Protein AF-A0A370NRW9-F1 (afdb_monomer)

Radius of gyration: 21.91 Å; Cα contacts (8 Å, |Δi|>4): 78; chains: 1; bounding box: 54×34×52 Å

Secondary structure (DSSP, 8-state):
-TTTS--TT-HHHHHHHHHHHHHHHHHHHHSTTTT---------SB-SHHHHHHHHHHHHHHT--HHHHHHHHHTT-SS-SPBPHHHHHHHHHHHHS--------GGG--S-PPP--------TT-----

Solvent-accessible surface area (backbone atoms only — not comparable to full-atom values): 8325 Å² total; per-residue (Å²): 73,52,46,82,42,91,53,90,98,35,62,71,61,27,54,54,36,33,50,52,50,54,49,33,53,51,49,31,62,71,33,43,87,80,70,46,84,54,82,81,88,68,69,73,63,48,68,45,73,71,47,53,52,52,33,47,57,46,15,71,75,67,77,47,54,50,66,60,45,48,52,60,73,30,65,88,44,90,83,66,64,68,39,56,62,66,62,53,51,51,52,52,51,61,72,65,55,78,78,80,66,79,83,71,78,78,85,79,73,74,94,63,81,74,77,83,67,82,72,81,79,87,59,93,88,68,86,91,82,133

pLDDT: mean 79.81, std 22.07, range [31.69, 98.0]

Structure (mmCIF, N/CA/C/O backbone):
data_AF-A0A370NRW9-F1
#
_entry.id   AF-A0A370NRW9-F1
#
loop_
_atom_site.group_PDB
_atom_site.id
_atom_site.type_symbol
_atom_site.label_atom_id
_atom_site.label_alt_id
_atom_site.label_comp_id
_atom_site.label_asym_id
_atom_site.label_entity_id
_atom_site.label_seq_id
_atom_site.pdbx_PDB_ins_code
_atom_site.Cartn_x
_atom_site.Cartn_y
_atom_site.Cartn_z
_atom_site.occupancy
_atom_site.B_iso_or_equiv
_atom_site.auth_seq_id
_atom_site.auth_comp_id
_atom_site.auth_asym_id
_atom_site.auth_atom_id
_atom_site.pdbx_PDB_model_num
ATOM 1 N N . MET A 1 1 ? -2.281 4.656 -3.835 1.00 61.50 1 MET A N 1
ATOM 2 C CA . MET A 1 1 ? -2.691 4.958 -5.235 1.00 61.50 1 MET A CA 1
ATOM 3 C C . MET A 1 1 ? -3.593 3.882 -5.852 1.00 61.50 1 MET A C 1
ATOM 5 O O . MET A 1 1 ? -4.698 4.204 -6.260 1.00 61.50 1 MET A O 1
ATOM 9 N N . VAL A 1 2 ? -3.199 2.601 -5.859 1.00 68.44 2 VAL A N 1
ATOM 10 C CA . VAL A 1 2 ? -3.975 1.518 -6.519 1.00 68.44 2 VAL A CA 1
ATOM 11 C C . VAL A 1 2 ? -5.306 1.160 -5.822 1.00 68.44 2 VAL A C 1
ATOM 13 O O . VAL A 1 2 ? -6.121 0.442 -6.381 1.00 68.44 2 VAL A O 1
ATOM 16 N N . GLY A 1 3 ? -5.557 1.678 -4.613 1.00 74.12 3 GLY A N 1
ATOM 17 C CA . GLY A 1 3 ? -6.839 1.538 -3.905 1.00 74.12 3 GLY A CA 1
ATOM 18 C C . GLY A 1 3 ? -7.889 2.603 -4.247 1.00 74.12 3 GLY A C 1
ATOM 19 O O . GLY A 1 3 ? -8.962 2.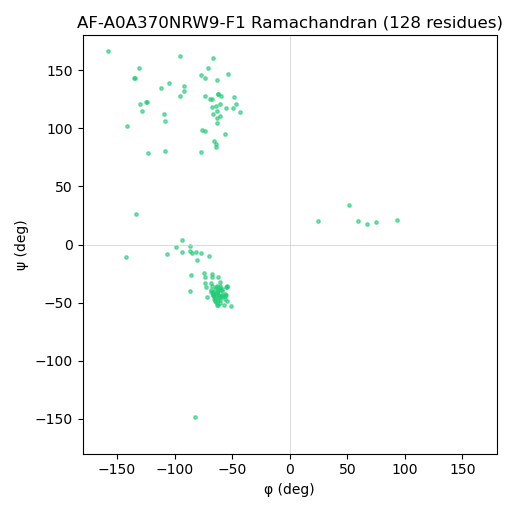585 -3.657 1.00 74.12 3 GLY A O 1
ATOM 20 N N . ARG A 1 4 ? -7.564 3.570 -5.120 1.00 81.50 4 ARG A N 1
ATOM 21 C CA . ARG A 1 4 ? -8.458 4.690 -5.494 1.00 81.50 4 ARG A CA 1
ATOM 22 C C . ARG A 1 4 ? -8.378 5.079 -6.973 1.00 81.50 4 ARG A C 1
ATOM 24 O O . ARG A 1 4 ? -9.185 5.872 -7.434 1.00 81.50 4 ARG A O 1
ATOM 31 N N . VAL A 1 5 ? -7.391 4.556 -7.701 1.00 84.06 5 VAL A N 1
ATOM 32 C CA . VAL A 1 5 ? -7.151 4.828 -9.124 1.00 84.06 5 VAL A CA 1
ATOM 33 C C . VAL A 1 5 ? -6.882 3.500 -9.829 1.00 84.06 5 VAL A C 1
ATOM 35 O O . VAL A 1 5 ? -6.262 2.606 -9.242 1.00 84.06 5 VAL A O 1
ATOM 38 N N . GLY A 1 6 ? -7.367 3.361 -11.063 1.00 82.88 6 GLY A N 1
ATOM 39 C CA . GLY A 1 6 ? -7.138 2.186 -11.901 1.00 82.88 6 GLY A CA 1
ATOM 40 C C . GLY A 1 6 ? -5.714 2.137 -12.456 1.00 82.88 6 GLY A C 1
ATOM 41 O O . GLY A 1 6 ? -5.134 3.162 -12.798 1.00 82.88 6 GLY A O 1
ATOM 42 N N . PHE A 1 7 ? -5.156 0.930 -12.552 1.00 82.38 7 PHE A N 1
ATOM 43 C CA . PHE A 1 7 ? -3.853 0.685 -13.169 1.00 82.38 7 PHE A CA 1
ATOM 44 C C . PHE A 1 7 ? -3.983 -0.463 -14.177 1.00 82.38 7 PHE A C 1
ATOM 46 O O . PHE A 1 7 ? -4.359 -1.570 -13.768 1.00 82.38 7 PHE A O 1
ATOM 53 N N . PRO A 1 8 ? -3.669 -0.237 -15.466 1.00 85.44 8 PRO A N 1
ATOM 54 C CA . PRO A 1 8 ? -3.673 -1.294 -16.471 1.00 85.44 8 PRO A CA 1
ATOM 55 C C . PRO A 1 8 ? -2.815 -2.492 -16.046 1.00 85.44 8 PRO A C 1
ATOM 57 O O . PRO A 1 8 ? -1.807 -2.334 -15.352 1.00 85.44 8 PRO A O 1
ATOM 60 N N . ASN A 1 9 ? -3.230 -3.699 -16.444 1.00 88.75 9 ASN A N 1
ATOM 61 C CA . ASN A 1 9 ? -2.568 -4.973 -16.120 1.00 88.75 9 ASN A CA 1
ATOM 62 C C . ASN A 1 9 ? -2.455 -5.282 -14.614 1.00 88.75 9 ASN A C 1
ATOM 64 O O . ASN A 1 9 ? -1.621 -6.081 -14.191 1.00 88.75 9 ASN A O 1
ATOM 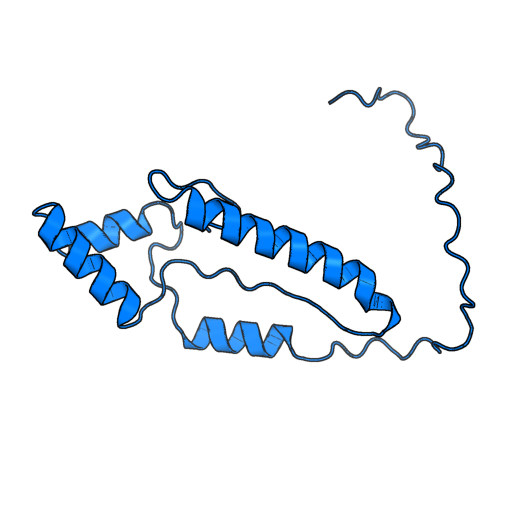68 N N . ARG A 1 10 ? -3.289 -4.648 -13.778 1.00 88.88 10 ARG A N 1
ATOM 69 C CA . ARG A 1 10 ? -3.323 -4.863 -12.321 1.00 88.88 10 ARG A CA 1
ATOM 70 C C . ARG A 1 10 ? -4.739 -5.032 -11.775 1.00 8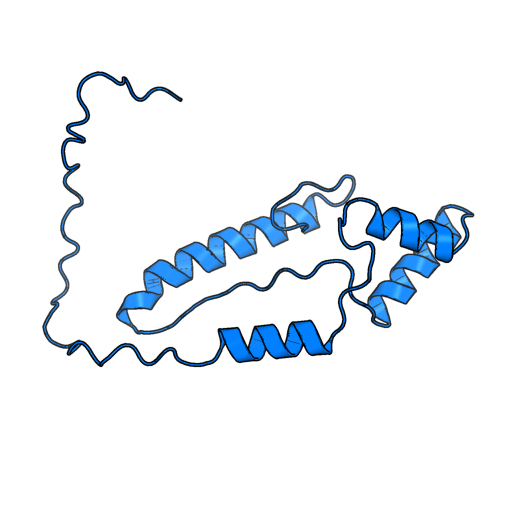8.88 10 ARG A C 1
ATOM 72 O O . ARG A 1 10 ? -4.953 -4.754 -10.601 1.00 88.88 10 ARG A O 1
ATOM 79 N N . ALA A 1 11 ? -5.687 -5.491 -12.595 1.00 91.25 11 ALA A N 1
ATOM 80 C CA . ALA A 1 11 ? -7.109 -5.565 -12.244 1.00 91.25 11 ALA A CA 1
ATOM 81 C C . ALA A 1 11 ? -7.357 -6.272 -10.901 1.00 91.25 11 ALA A C 1
ATOM 83 O O . ALA A 1 11 ? -7.920 -5.669 -9.996 1.00 91.25 11 ALA A O 1
ATOM 84 N N . VAL A 1 12 ? -6.833 -7.491 -10.720 1.00 94.56 12 VAL A N 1
ATOM 85 C CA . VAL A 1 12 ? -6.989 -8.255 -9.466 1.00 94.56 12 VAL A CA 1
ATOM 86 C C . VAL A 1 12 ? -6.419 -7.492 -8.267 1.00 94.56 12 VAL A C 1
ATOM 88 O O . VAL A 1 12 ? -7.060 -7.381 -7.226 1.00 94.56 12 VAL A O 1
ATOM 91 N N . TYR A 1 13 ? -5.226 -6.912 -8.414 1.00 91.19 13 TYR A N 1
ATOM 92 C CA . TYR A 1 13 ? -4.600 -6.144 -7.339 1.00 91.19 13 TYR A CA 1
ATOM 93 C C . TYR A 1 13 ? -5.383 -4.859 -7.020 1.00 91.19 13 TYR A C 1
ATOM 95 O O . TYR A 1 13 ? -5.568 -4.536 -5.849 1.00 91.19 13 TYR A O 1
ATOM 103 N N . ALA A 1 14 ? -5.863 -4.142 -8.039 1.00 91.88 14 ALA A N 1
ATOM 104 C CA . ALA A 1 14 ? -6.671 -2.937 -7.889 1.00 91.88 14 ALA A CA 1
ATOM 105 C C . ALA A 1 14 ? -7.997 -3.239 -7.194 1.00 91.88 14 ALA A C 1
ATOM 107 O O . ALA A 1 14 ? -8.261 -2.648 -6.150 1.00 91.88 14 ALA A O 1
ATOM 108 N N . THR A 1 15 ? -8.766 -4.216 -7.675 1.00 92.94 15 THR A N 1
ATOM 109 C CA . THR A 1 15 ? -10.033 -4.626 -7.057 1.00 92.94 15 THR A CA 1
ATOM 110 C C . THR A 1 15 ? -9.846 -4.974 -5.582 1.00 92.94 15 THR A C 1
ATOM 112 O O . THR A 1 15 ? -10.539 -4.422 -4.728 1.00 92.94 15 THR A O 1
ATOM 115 N N . SER A 1 16 ? -8.842 -5.791 -5.246 1.00 94.69 16 SER A N 1
ATOM 116 C CA . SER A 1 16 ? -8.555 -6.139 -3.850 1.00 94.69 16 SER A CA 1
ATOM 117 C C . SER A 1 16 ? -8.204 -4.918 -2.994 1.00 94.69 16 SER A C 1
ATOM 119 O O . SER A 1 16 ? -8.616 -4.825 -1.837 1.00 94.69 16 SER A O 1
ATOM 121 N N . LYS A 1 17 ? -7.451 -3.950 -3.535 1.00 94.81 17 LYS A N 1
ATOM 122 C CA . LYS A 1 17 ? -7.089 -2.734 -2.791 1.00 94.81 17 LYS A CA 1
ATOM 123 C C . LYS A 1 17 ? -8.252 -1.764 -2.636 1.00 94.81 17 LYS A C 1
ATOM 125 O O . LYS A 1 17 ? -8.323 -1.138 -1.584 1.00 94.81 17 LYS A O 1
ATOM 130 N N . TRP A 1 18 ? -9.161 -1.678 -3.602 1.00 94.62 18 TRP A N 1
ATOM 131 C CA . TRP A 1 18 ? -10.414 -0.928 -3.470 1.00 94.62 18 TRP A CA 1
ATOM 132 C C . TRP A 1 18 ? -11.326 -1.556 -2.412 1.00 94.62 18 TRP A C 1
ATOM 134 O O . TRP A 1 18 ? -11.842 -0.845 -1.551 1.00 94.62 18 TRP A O 1
ATOM 144 N N . GLY A 1 19 ? -11.434 -2.889 -2.404 1.00 95.69 19 GLY A N 1
ATOM 145 C CA . GLY A 1 19 ? -12.177 -3.632 -1.384 1.00 95.69 19 GLY A CA 1
ATOM 146 C C . GLY A 1 19 ? -11.693 -3.328 0.036 1.00 95.69 19 GLY A C 1
ATOM 147 O O . GLY A 1 19 ? -12.501 -3.051 0.917 1.00 95.69 19 GLY A O 1
ATOM 148 N N . ILE A 1 20 ? -10.373 -3.259 0.251 1.00 96.44 20 ILE A N 1
ATOM 149 C CA . ILE A 1 20 ? -9.798 -2.866 1.549 1.00 96.44 20 ILE A CA 1
ATOM 150 C C . ILE A 1 20 ? -10.222 -1.446 1.961 1.00 96.44 20 ILE A C 1
ATOM 152 O O . ILE A 1 20 ? -10.481 -1.214 3.142 1.00 96.44 20 ILE A O 1
ATOM 156 N N . VAL A 1 21 ? -10.327 -0.493 1.027 1.00 95.94 21 VAL A N 1
ATOM 157 C CA . VAL A 1 21 ? -10.793 0.871 1.346 1.00 95.94 21 VAL A CA 1
ATOM 158 C C . VAL A 1 21 ? -12.246 0.862 1.816 1.00 95.94 21 VAL A C 1
ATOM 160 O O . VAL A 1 21 ? -12.551 1.447 2.857 1.00 95.94 21 VAL A O 1
ATOM 163 N N . GLY A 1 22 ? -13.128 0.180 1.080 1.00 96.19 22 GLY A N 1
ATOM 164 C CA . GLY A 1 22 ? -14.542 0.052 1.442 1.00 96.19 22 GLY A CA 1
ATOM 165 C C . GLY A 1 22 ? -14.739 -0.665 2.778 1.00 96.19 22 GLY A C 1
ATOM 166 O O . GLY A 1 22 ? -15.495 -0.197 3.630 1.00 96.19 22 GLY A O 1
ATOM 167 N N . LEU A 1 23 ? -13.982 -1.741 3.007 1.00 97.56 23 LEU A N 1
ATOM 168 C CA . LEU A 1 23 ? -13.986 -2.484 4.266 1.00 97.56 23 LEU A CA 1
ATOM 169 C C . LEU A 1 23 ? -13.556 -1.601 5.443 1.00 97.56 23 LEU A C 1
ATOM 171 O O . LEU A 1 23 ? -14.245 -1.542 6.456 1.00 97.56 23 LEU A O 1
ATOM 175 N N . THR A 1 24 ? -12.455 -0.859 5.289 1.00 97.12 24 THR A N 1
ATOM 176 C CA . THR A 1 24 ? -11.960 0.076 6.315 1.00 97.12 24 THR A CA 1
ATOM 177 C C . THR A 1 24 ? -13.039 1.093 6.682 1.00 97.12 24 THR A C 1
ATOM 179 O O . THR A 1 24 ? -13.266 1.362 7.861 1.00 97.12 24 THR A O 1
ATOM 182 N N . LYS A 1 25 ? -13.731 1.651 5.678 1.00 96.06 25 LYS A N 1
ATOM 183 C CA . LYS A 1 25 ? -14.791 2.635 5.904 1.00 96.06 25 LYS A CA 1
ATOM 184 C C . LYS A 1 25 ? -15.983 2.023 6.641 1.00 96.06 25 LYS A C 1
ATOM 186 O O . LYS A 1 25 ? -16.463 2.644 7.585 1.00 96.06 25 LYS A O 1
ATOM 191 N N . SER A 1 26 ? -16.420 0.831 6.248 1.00 98.00 26 SER A N 1
ATOM 192 C CA . SER A 1 26 ? -17.552 0.130 6.874 1.00 98.00 26 SER A CA 1
ATOM 193 C C . SER A 1 26 ? -17.256 -0.193 8.341 1.00 98.00 26 SER A C 1
ATOM 195 O O . SER A 1 26 ? -17.958 0.291 9.228 1.00 98.00 26 SER A O 1
ATOM 197 N N . LEU A 1 27 ? -16.112 -0.830 8.614 1.00 97.81 27 LEU A N 1
ATOM 198 C CA . LEU A 1 27 ? -15.681 -1.157 9.978 1.00 97.81 27 LEU A CA 1
ATOM 199 C C . LEU A 1 27 ? -15.502 0.082 10.862 1.00 97.81 27 LEU A C 1
ATOM 201 O O . LEU A 1 27 ? -15.819 0.047 12.046 1.00 97.81 27 LEU A O 1
ATOM 205 N N . SER A 1 28 ? -15.031 1.204 10.302 1.00 95.94 28 SER A N 1
ATOM 206 C CA . SER A 1 28 ? -14.910 2.452 11.068 1.00 95.94 28 SER A CA 1
ATOM 207 C C . SER A 1 28 ? -16.255 2.984 11.575 1.00 95.94 28 SER A C 1
ATOM 209 O O . SER A 1 28 ? -16.286 3.690 12.578 1.00 95.94 28 SER A O 1
ATOM 211 N N . MET A 1 29 ? -17.356 2.680 10.879 1.00 95.50 29 MET A N 1
ATOM 212 C CA . MET A 1 29 ? -18.705 3.095 11.268 1.00 95.50 29 MET A CA 1
ATOM 213 C C . MET A 1 29 ? -19.339 2.098 12.234 1.00 95.50 29 MET A C 1
ATOM 215 O O . MET A 1 29 ? -19.976 2.524 13.191 1.00 95.50 29 MET A O 1
ATOM 219 N N . GLU A 1 30 ? -19.134 0.803 11.996 1.00 96.81 30 GLU A N 1
ATOM 220 C CA . GLU A 1 30 ? -19.662 -0.287 12.822 1.00 96.81 30 GLU A CA 1
ATOM 221 C C . GLU A 1 30 ? -19.035 -0.306 14.221 1.00 96.81 30 GLU A C 1
ATOM 223 O O . GLU A 1 30 ? -19.746 -0.418 15.212 1.00 96.81 30 GLU A O 1
ATOM 228 N N . LEU A 1 31 ? -17.716 -0.117 14.320 1.00 94.31 31 LEU A N 1
ATOM 229 C CA . LEU A 1 31 ? -16.975 -0.273 15.579 1.00 94.31 31 LEU A CA 1
ATOM 230 C C . LEU A 1 31 ? -16.799 1.038 16.365 1.00 94.31 31 LEU A C 1
ATOM 232 O O . LEU A 1 31 ? -16.112 1.084 17.391 1.00 94.31 31 LEU A O 1
ATOM 236 N N . ARG A 1 32 ? -17.396 2.137 15.886 1.00 90.12 32 ARG A N 1
ATOM 237 C CA . ARG A 1 32 ? -17.232 3.460 16.507 1.00 90.12 32 ARG A CA 1
ATOM 238 C C . ARG A 1 32 ? -17.799 3.501 17.929 1.00 90.12 32 ARG A C 1
ATOM 240 O O . ARG A 1 32 ? -17.227 4.174 18.785 1.00 90.12 32 ARG A O 1
ATOM 247 N N . ASP A 1 33 ? -18.907 2.797 18.172 1.00 89.69 33 ASP A N 1
ATOM 248 C CA . ASP A 1 33 ? -19.616 2.811 19.457 1.00 89.69 33 ASP A CA 1
ATOM 249 C C . ASP A 1 33 ? -18.838 1.994 20.511 1.00 89.69 33 ASP A C 1
ATOM 251 O O . ASP A 1 33 ? -18.846 2.326 21.700 1.00 89.69 33 ASP A O 1
ATOM 255 N N . ASP A 1 34 ? -18.023 1.037 20.054 1.00 92.25 34 ASP A N 1
ATOM 256 C CA . ASP A 1 34 ? -17.028 0.323 20.862 1.00 92.25 34 ASP A CA 1
ATOM 257 C C . ASP A 1 34 ? -15.766 1.163 21.131 1.00 92.25 34 ASP A C 1
ATOM 259 O O . ASP A 1 34 ? -14.922 0.811 21.960 1.00 92.25 34 ASP A O 1
ATOM 263 N N . GLY A 1 35 ? -15.640 2.334 20.501 1.00 87.31 35 GLY A N 1
ATOM 264 C CA . GLY A 1 35 ? -14.470 3.205 20.601 1.00 87.31 35 GLY A CA 1
ATOM 265 C C . GLY A 1 35 ? -13.259 2.705 19.816 1.00 87.31 35 GLY A C 1
ATOM 266 O O . GLY A 1 35 ? -12.140 3.137 20.092 1.00 87.31 35 GLY A O 1
ATOM 267 N N . ILE A 1 36 ? -13.463 1.810 18.848 1.00 90.94 36 ILE A N 1
ATOM 268 C CA . ILE A 1 36 ? -12.405 1.292 17.981 1.00 90.94 36 ILE A CA 1
ATOM 269 C C . ILE A 1 36 ? -12.332 2.162 16.723 1.00 90.94 36 ILE A C 1
ATOM 271 O O . ILE A 1 36 ? -13.336 2.455 16.076 1.00 90.94 36 ILE A O 1
ATOM 275 N N . ARG A 1 37 ? -11.116 2.574 16.352 1.00 92.56 37 ARG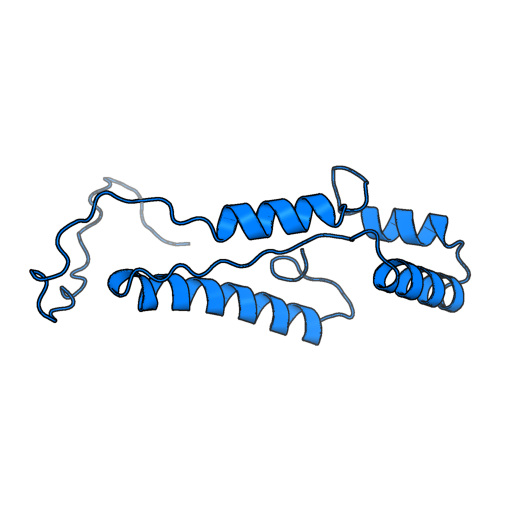 A N 1
ATOM 276 C CA . ARG A 1 37 ? -10.854 3.332 15.120 1.00 92.56 37 ARG A CA 1
ATOM 277 C C . ARG A 1 37 ? -10.209 2.428 14.084 1.00 92.56 37 ARG A C 1
ATOM 279 O O . ARG A 1 37 ? -9.285 1.685 14.397 1.00 92.56 37 ARG A O 1
ATOM 286 N N . VAL A 1 38 ? -10.639 2.565 12.835 1.00 95.38 38 VAL A N 1
ATOM 287 C CA . VAL A 1 38 ? -10.107 1.791 11.711 1.00 95.38 38 VAL A CA 1
ATOM 288 C C . VAL A 1 38 ? -9.636 2.757 10.630 1.00 95.38 38 VAL A C 1
ATOM 290 O O . VAL A 1 38 ? -10.404 3.593 10.160 1.00 95.38 38 VAL A O 1
ATOM 293 N N . ASN A 1 39 ? -8.359 2.660 10.254 1.00 94.81 39 ASN A N 1
ATOM 294 C CA . ASN A 1 39 ? -7.721 3.504 9.243 1.00 94.81 39 ASN A CA 1
ATOM 295 C C . ASN A 1 39 ? -6.967 2.639 8.228 1.00 94.81 39 ASN A C 1
ATOM 297 O O . ASN A 1 39 ? -6.477 1.562 8.559 1.00 94.81 39 ASN A O 1
ATOM 301 N N . CYS A 1 40 ? -6.829 3.138 6.999 1.00 94.50 40 CYS A N 1
ATOM 302 C CA . CYS A 1 40 ? -6.070 2.487 5.934 1.00 94.50 40 CYS A CA 1
ATOM 303 C C . CYS A 1 40 ? -4.996 3.440 5.408 1.00 94.50 40 CYS A C 1
ATOM 305 O O . CYS A 1 40 ? -5.310 4.526 4.921 1.00 94.50 40 CYS A O 1
ATOM 307 N N . ILE A 1 41 ? -3.734 3.013 5.470 1.00 93.62 41 ILE A N 1
ATOM 308 C CA . ILE A 1 41 ? -2.595 3.759 4.925 1.00 93.62 41 ILE A CA 1
ATOM 309 C C . ILE A 1 41 ? -2.295 3.237 3.521 1.00 93.62 41 ILE A C 1
ATOM 311 O O . ILE A 1 41 ? -2.148 2.034 3.305 1.00 93.62 41 ILE A O 1
ATOM 315 N N . GLN A 1 42 ? -2.211 4.150 2.553 1.00 92.62 42 GLN A N 1
ATOM 316 C CA . GLN A 1 42 ? -2.068 3.819 1.135 1.00 92.62 42 GLN A CA 1
ATOM 317 C C . GLN A 1 42 ? -0.818 4.473 0.541 1.00 92.62 42 GLN A C 1
ATOM 319 O O . GLN A 1 42 ? -0.937 5.493 -0.146 1.00 92.62 42 GLN A O 1
ATOM 324 N N . PRO A 1 43 ? 0.374 3.901 0.772 1.00 91.94 43 PRO A N 1
ATOM 325 C CA . PRO A 1 43 ? 1.606 4.493 0.278 1.00 91.94 43 PRO A CA 1
ATOM 326 C C . PRO A 1 43 ? 1.691 4.472 -1.258 1.00 91.94 43 PRO A C 1
ATOM 328 O O . PRO A 1 43 ? 0.971 3.736 -1.952 1.00 91.94 43 PRO A O 1
ATOM 331 N N . GLY A 1 44 ? 2.562 5.339 -1.777 1.00 89.81 44 GLY A N 1
ATOM 332 C CA . GLY A 1 44 ? 2.997 5.366 -3.174 1.00 89.81 44 GLY A CA 1
ATOM 333 C C . GLY A 1 44 ? 4.118 4.359 -3.444 1.00 89.81 44 GLY A C 1
ATOM 334 O O . GLY A 1 44 ? 4.166 3.296 -2.827 1.00 89.81 44 GLY A O 1
ATOM 335 N N . ALA A 1 45 ? 5.015 4.685 -4.376 1.00 92.31 45 ALA A N 1
ATOM 336 C CA . ALA A 1 45 ? 6.263 3.941 -4.545 1.00 92.31 45 ALA A CA 1
ATOM 337 C C . ALA A 1 45 ? 7.156 4.177 -3.322 1.00 92.31 45 ALA A C 1
ATOM 339 O O . ALA A 1 45 ? 7.397 5.326 -2.968 1.00 92.31 45 ALA A O 1
ATOM 340 N N . VAL A 1 46 ? 7.592 3.104 -2.668 1.00 94.56 46 VAL A N 1
ATOM 341 C CA . VAL A 1 46 ? 8.326 3.161 -1.400 1.00 94.56 46 VAL A CA 1
ATOM 342 C C . VAL A 1 46 ? 9.752 2.700 -1.632 1.00 94.56 46 VAL A C 1
ATOM 344 O O . VAL A 1 46 ? 9.937 1.674 -2.284 1.00 94.56 46 VAL A O 1
ATOM 347 N N . ASP A 1 47 ? 10.728 3.418 -1.088 1.00 94.69 47 ASP A N 1
ATOM 348 C CA . ASP A 1 47 ? 12.134 3.046 -1.221 1.00 94.69 47 ASP A CA 1
ATOM 349 C C . ASP A 1 47 ? 12.454 1.827 -0.344 1.00 94.69 47 ASP A C 1
ATOM 351 O O . ASP A 1 47 ? 12.591 1.917 0.875 1.00 94.69 47 ASP A O 1
ATOM 355 N N . ASN A 1 48 ? 12.456 0.641 -0.953 1.00 95.00 48 ASN A N 1
ATOM 356 C CA . ASN A 1 48 ? 12.784 -0.610 -0.281 1.00 95.00 48 ASN A CA 1
ATOM 357 C C . ASN A 1 48 ? 13.228 -1.688 -1.276 1.00 95.00 48 ASN A C 1
ATOM 359 O O . ASN A 1 48 ? 12.998 -1.594 -2.483 1.00 95.00 48 ASN A O 1
ATOM 363 N N . ALA A 1 49 ? 13.807 -2.771 -0.750 1.00 95.94 49 ALA A N 1
ATOM 364 C CA . ALA A 1 49 ? 14.304 -3.893 -1.548 1.00 95.94 49 ALA A CA 1
ATOM 365 C C . ALA A 1 49 ? 13.243 -4.487 -2.497 1.00 95.94 49 ALA A C 1
ATOM 367 O O . ALA A 1 49 ? 13.553 -4.865 -3.626 1.00 95.94 49 ALA A O 1
ATOM 368 N N . ARG A 1 50 ? 11.971 -4.528 -2.076 1.00 94.69 50 ARG A N 1
ATOM 369 C CA . ARG A 1 50 ? 10.865 -5.028 -2.907 1.00 94.69 50 ARG A CA 1
ATOM 370 C C . ARG A 1 50 ? 10.584 -4.106 -4.095 1.00 94.69 50 ARG A C 1
ATOM 372 O O . ARG A 1 50 ? 10.295 -4.605 -5.179 1.00 94.69 50 ARG A O 1
ATOM 379 N N . PHE A 1 51 ? 10.650 -2.789 -3.915 1.00 95.19 51 PHE A N 1
ATOM 380 C CA . PHE A 1 51 ? 10.520 -1.832 -5.012 1.00 95.19 51 PHE A CA 1
ATOM 381 C C . PHE A 1 51 ? 11.670 -1.979 -6.010 1.00 95.19 51 PHE A C 1
ATOM 383 O O . PHE A 1 51 ? 11.406 -2.178 -7.195 1.00 95.19 51 PHE A O 1
ATOM 390 N N . HIS A 1 52 ? 12.916 -2.002 -5.528 1.0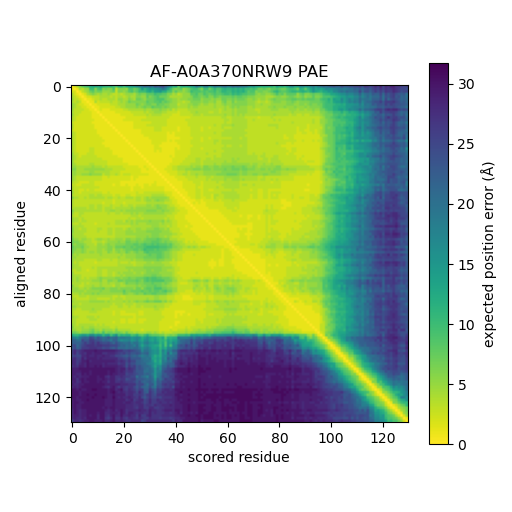0 95.81 52 HIS A N 1
ATOM 391 C CA . HIS A 1 52 ? 14.101 -2.183 -6.376 1.00 95.81 52 HIS A CA 1
ATOM 392 C C . HIS A 1 52 ? 14.070 -3.502 -7.158 1.00 95.81 52 HIS A C 1
ATOM 394 O O . HIS A 1 52 ? 14.379 -3.523 -8.346 1.00 95.81 52 HIS A O 1
ATOM 400 N N . GLY A 1 53 ? 13.590 -4.590 -6.546 1.00 97.00 53 GLY A N 1
ATOM 401 C CA . GLY A 1 53 ? 13.383 -5.863 -7.244 1.00 97.00 53 GLY A CA 1
ATOM 402 C C . GLY A 1 53 ? 12.354 -5.782 -8.380 1.00 97.00 53 GLY A C 1
ATOM 403 O O . GLY A 1 53 ? 12.564 -6.357 -9.446 1.00 97.00 53 GLY A O 1
ATOM 404 N N . VAL A 1 54 ? 11.260 -5.033 -8.190 1.00 94.44 54 VAL A N 1
ATOM 405 C CA . VAL A 1 54 ? 10.252 -4.806 -9.243 1.00 94.44 54 VAL A CA 1
ATOM 406 C C . VAL A 1 54 ? 10.810 -3.943 -10.374 1.00 94.44 54 VAL A C 1
ATOM 408 O O . VAL A 1 54 ? 10.520 -4.226 -11.533 1.00 94.44 54 VAL A O 1
ATOM 411 N N . ILE A 1 55 ? 11.588 -2.907 -10.054 1.00 96.69 55 ILE A N 1
ATOM 412 C CA . ILE A 1 55 ? 12.244 -2.055 -11.055 1.00 96.69 55 ILE A CA 1
ATOM 413 C C . ILE A 1 55 ? 13.217 -2.874 -11.898 1.00 96.69 55 ILE A C 1
ATOM 415 O O . ILE A 1 55 ? 13.129 -2.829 -13.121 1.00 96.69 55 ILE A O 1
ATOM 419 N N . LYS A 1 56 ? 14.066 -3.690 -11.264 1.00 96.94 56 LYS A N 1
ATOM 420 C CA . LYS A 1 56 ? 14.992 -4.578 -11.973 1.00 96.94 56 LYS A CA 1
ATOM 421 C C . LYS A 1 56 ? 14.257 -5.518 -12.930 1.00 96.94 56 LYS A C 1
ATOM 423 O O . LYS A 1 56 ? 14.548 -5.528 -14.117 1.00 96.94 56 LYS A O 1
ATOM 428 N N . ALA A 1 57 ? 13.241 -6.231 -12.443 1.00 95.62 57 ALA A N 1
ATOM 429 C CA . ALA A 1 57 ? 12.473 -7.156 -13.278 1.00 95.62 57 ALA A CA 1
ATOM 430 C C . ALA A 1 57 ? 11.771 -6.460 -14.460 1.00 95.62 57 ALA A C 1
ATOM 432 O O . ALA A 1 57 ? 11.594 -7.054 -15.522 1.00 95.62 57 ALA A O 1
ATOM 433 N N . ARG A 1 58 ? 11.354 -5.200 -14.288 1.00 94.25 58 ARG A N 1
ATOM 434 C CA . ARG A 1 58 ? 10.775 -4.398 -15.373 1.00 94.25 58 ARG A CA 1
ATOM 435 C C . ARG A 1 58 ? 11.816 -3.973 -16.392 1.00 94.25 58 ARG A C 1
ATOM 437 O O . ARG A 1 58 ? 11.547 -4.122 -17.577 1.00 94.25 58 ARG A O 1
ATOM 444 N N . ALA A 1 59 ? 12.969 -3.494 -15.930 1.00 96.69 59 ALA A N 1
ATOM 445 C CA . ALA A 1 59 ? 14.094 -3.125 -16.778 1.00 96.69 59 ALA A CA 1
ATOM 446 C C . ALA A 1 59 ? 14.521 -4.314 -17.654 1.00 96.69 59 ALA A C 1
ATOM 448 O O . ALA A 1 59 ? 14.597 -4.172 -18.875 1.00 96.69 59 ALA A O 1
ATOM 449 N N . ASP A 1 60 ? 14.654 -5.500 -17.048 1.00 96.44 60 ASP A N 1
ATOM 450 C CA . ASP A 1 60 ? 14.976 -6.751 -17.744 1.00 96.44 60 ASP A CA 1
ATOM 451 C C . ASP A 1 60 ? 13.919 -7.098 -18.811 1.00 96.44 60 ASP A C 1
ATOM 453 O O . ASP A 1 60 ? 14.255 -7.454 -19.939 1.00 96.44 60 ASP A O 1
ATOM 457 N N . ALA A 1 61 ? 12.629 -6.959 -18.485 1.00 94.94 61 ALA A N 1
ATOM 458 C CA . ALA A 1 61 ? 11.535 -7.286 -19.401 1.00 94.94 61 ALA A CA 1
ATOM 459 C C . ALA A 1 61 ? 11.343 -6.264 -20.533 1.00 94.94 61 ALA A C 1
ATOM 461 O O . ALA A 1 61 ? 10.814 -6.608 -21.589 1.00 94.94 61 ALA A O 1
ATOM 462 N N . SER A 1 62 ? 11.709 -5.001 -20.316 1.00 94.25 62 SER A N 1
ATOM 463 C CA . SER A 1 62 ? 11.455 -3.923 -21.271 1.00 94.25 62 SER A CA 1
ATOM 464 C C . SER A 1 62 ? 12.684 -3.430 -22.026 1.00 94.25 62 SER A C 1
ATOM 466 O O . SER A 1 62 ? 12.535 -2.575 -22.897 1.00 94.25 62 SER A O 1
ATOM 468 N N . GLY A 1 63 ? 13.883 -3.881 -21.647 1.00 96.06 63 GLY A N 1
ATOM 469 C CA . GLY A 1 63 ? 15.158 -3.404 -22.189 1.00 96.06 63 GLY A CA 1
ATOM 470 C C . GLY A 1 63 ? 15.492 -1.949 -21.837 1.00 96.06 63 GLY A C 1
ATOM 471 O O . GLY A 1 63 ? 16.319 -1.336 -22.506 1.00 96.06 63 GLY A O 1
ATOM 472 N N . ARG A 1 64 ? 14.834 -1.367 -20.825 1.00 95.81 64 ARG A N 1
ATOM 473 C CA . ARG A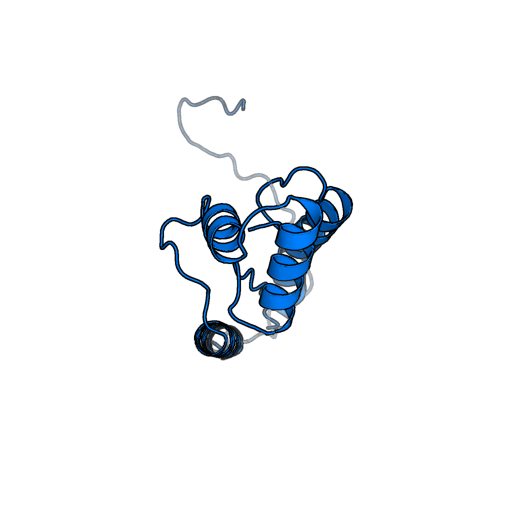 1 64 ? 15.097 0.011 -20.366 1.00 95.81 64 ARG A CA 1
ATOM 474 C C . ARG A 1 64 ? 16.075 -0.000 -19.201 1.00 95.81 64 ARG A C 1
ATOM 476 O O . ARG A 1 64 ? 16.247 -1.023 -18.547 1.00 95.81 64 ARG A O 1
ATOM 483 N N . THR A 1 65 ? 16.687 1.145 -18.916 1.00 97.19 65 THR A N 1
ATOM 484 C CA . THR A 1 65 ? 17.517 1.286 -17.718 1.00 97.19 65 THR A CA 1
ATOM 485 C C . THR A 1 65 ? 16.649 1.300 -16.449 1.00 97.19 65 THR A C 1
ATOM 487 O O . THR A 1 65 ? 15.490 1.735 -16.504 1.00 97.19 65 THR A O 1
ATOM 490 N N . PRO A 1 66 ? 17.175 0.852 -15.293 1.00 94.69 66 PRO A N 1
ATOM 491 C CA . PRO A 1 66 ? 16.475 0.949 -14.011 1.00 94.69 66 PRO A CA 1
ATOM 492 C C . PRO A 1 66 ? 16.019 2.375 -13.675 1.00 94.69 66 PRO A C 1
ATOM 494 O O . PRO A 1 66 ? 14.928 2.564 -13.143 1.00 94.69 66 PRO A O 1
ATOM 497 N N . GLU A 1 67 ? 16.817 3.380 -14.030 1.00 94.25 67 GLU A N 1
ATOM 498 C CA . GLU A 1 67 ? 16.520 4.793 -13.791 1.00 94.25 67 GLU A CA 1
ATOM 499 C C . GLU A 1 67 ? 15.288 5.236 -14.587 1.00 94.25 67 GLU A C 1
ATOM 501 O O . GLU A 1 67 ? 14.360 5.813 -14.023 1.00 94.25 67 GLU A O 1
ATOM 506 N N . ALA A 1 68 ? 15.212 4.866 -15.871 1.00 95.50 68 ALA A N 1
ATOM 507 C CA . ALA A 1 68 ? 14.048 5.160 -16.703 1.00 95.50 68 ALA A CA 1
ATOM 508 C C . ALA A 1 68 ? 12.774 4.470 -16.177 1.00 95.50 68 ALA A C 1
ATOM 510 O O . ALA A 1 68 ? 11.681 5.032 -16.238 1.00 95.50 68 ALA A O 1
ATOM 511 N N . GLU A 1 69 ? 12.893 3.260 -15.625 1.00 95.44 69 GLU A N 1
ATOM 512 C CA . GLU A 1 69 ? 11.772 2.564 -14.980 1.00 95.44 69 GLU A CA 1
ATOM 513 C C . GLU A 1 69 ? 11.308 3.246 -13.684 1.00 95.44 69 GLU A C 1
ATOM 515 O O . GLU A 1 69 ? 10.105 3.271 -13.395 1.00 95.44 69 GLU A O 1
ATOM 520 N N . ILE A 1 70 ? 12.231 3.820 -12.909 1.00 94.31 70 ILE A N 1
ATOM 521 C CA . ILE A 1 70 ? 11.900 4.617 -11.721 1.00 94.31 70 ILE A CA 1
ATOM 522 C C . ILE A 1 70 ? 11.157 5.887 -12.138 1.00 94.31 70 ILE A C 1
ATOM 524 O O . ILE A 1 70 ? 10.091 6.167 -11.584 1.00 94.31 70 ILE A O 1
ATOM 528 N N . ASP A 1 71 ? 11.644 6.599 -13.153 1.00 94.25 71 ASP A N 1
ATOM 529 C CA . ASP A 1 71 ? 10.994 7.806 -13.672 1.00 94.25 71 ASP A CA 1
ATOM 530 C C . ASP A 1 71 ? 9.568 7.515 -14.156 1.00 94.25 71 ASP A C 1
ATOM 532 O O . ASP A 1 71 ? 8.619 8.221 -13.798 1.00 94.25 71 ASP A O 1
ATOM 536 N N . LEU A 1 72 ? 9.376 6.408 -14.881 1.00 91.56 72 LEU A N 1
ATOM 537 C CA . LEU A 1 72 ? 8.052 5.940 -15.297 1.00 91.56 72 LEU A CA 1
ATOM 538 C C . LEU A 1 72 ? 7.158 5.577 -14.102 1.00 91.56 72 LEU A C 1
ATOM 540 O O . LEU A 1 72 ? 5.969 5.901 -14.091 1.00 91.56 72 LEU A O 1
ATOM 544 N N . ALA A 1 73 ? 7.702 4.930 -13.068 1.00 89.44 73 ALA A N 1
ATOM 545 C CA . ALA A 1 73 ? 6.951 4.593 -11.858 1.00 89.44 73 ALA A CA 1
ATOM 546 C C . ALA A 1 73 ? 6.538 5.835 -11.042 1.00 89.44 73 ALA A C 1
ATOM 548 O O . ALA A 1 73 ? 5.521 5.806 -10.338 1.00 89.44 73 ALA A O 1
ATOM 549 N N . LEU A 1 74 ? 7.307 6.921 -11.139 1.00 91.94 74 LEU A N 1
ATOM 550 C CA . LEU A 1 74 ? 7.054 8.205 -10.484 1.00 91.94 74 LEU A CA 1
ATOM 551 C C . LEU A 1 74 ? 6.274 9.190 -11.370 1.00 91.94 74 LEU A C 1
ATOM 553 O O . LEU A 1 74 ? 5.842 10.239 -10.883 1.00 91.94 74 LEU A O 1
ATOM 557 N N . ALA A 1 75 ? 6.022 8.858 -12.639 1.00 90.25 75 ALA A N 1
ATOM 558 C CA . ALA A 1 75 ? 5.377 9.739 -13.610 1.00 90.25 75 ALA A CA 1
ATOM 559 C C . ALA A 1 75 ? 4.013 10.271 -13.136 1.00 90.25 75 ALA A C 1
ATOM 561 O O . ALA A 1 75 ? 3.708 11.445 -13.340 1.00 90.25 75 ALA A O 1
ATOM 562 N N . SER A 1 76 ? 3.226 9.465 -12.418 1.00 83.62 76 SER A N 1
ATOM 563 C CA . SER A 1 76 ? 1.928 9.888 -11.874 1.00 83.62 76 SER A CA 1
ATOM 564 C C . SER A 1 76 ? 2.009 10.607 -10.521 1.00 83.62 76 SER A C 1
ATOM 566 O O . SER A 1 76 ? 0.991 11.071 -10.018 1.00 83.62 76 SER A O 1
ATOM 568 N N . GLN A 1 77 ? 3.181 10.669 -9.885 1.00 87.38 77 GLN A N 1
ATOM 569 C CA . GLN A 1 77 ? 3.362 11.324 -8.587 1.00 87.38 77 GLN A CA 1
ATOM 570 C C . GLN A 1 77 ? 3.769 12.784 -8.778 1.00 87.38 77 GLN A C 1
ATOM 572 O O . GLN A 1 77 ? 4.655 13.066 -9.576 1.00 87.38 77 GLN A O 1
ATOM 577 N N . SER A 1 78 ? 3.187 13.717 -8.026 1.00 90.94 78 SER A N 1
ATOM 578 C CA . SER A 1 78 ? 3.538 15.141 -8.153 1.00 90.94 78 SER A CA 1
ATOM 579 C C . SER A 1 78 ? 4.919 15.469 -7.575 1.00 90.94 78 SER A C 1
ATOM 581 O O . SER A 1 78 ? 5.640 16.276 -8.142 1.00 90.94 78 SER A O 1
ATOM 583 N N . VAL A 1 79 ? 5.306 14.813 -6.475 1.00 91.38 79 VAL A N 1
ATOM 584 C CA . VAL A 1 79 ? 6.559 15.087 -5.739 1.00 91.38 79 VAL A CA 1
ATOM 585 C C . VAL A 1 79 ? 7.788 14.431 -6.390 1.00 91.38 79 VAL A C 1
ATOM 587 O O . VAL A 1 79 ? 8.912 14.780 -6.054 1.00 91.38 79 VAL A O 1
ATOM 590 N N . LYS A 1 80 ? 7.590 13.494 -7.333 1.00 91.75 80 LYS A N 1
ATOM 591 C CA . LYS A 1 80 ? 8.665 12.789 -8.069 1.00 91.75 80 LYS A CA 1
ATOM 592 C C . LYS A 1 80 ? 9.740 12.170 -7.166 1.00 91.75 80 LYS A C 1
ATOM 594 O O . LYS A 1 80 ? 10.908 12.110 -7.529 1.00 91.75 80 LYS A O 1
ATOM 599 N N . LYS A 1 81 ? 9.344 11.692 -5.986 1.00 92.06 81 LYS A N 1
ATOM 600 C CA . LYS A 1 81 ? 10.248 11.091 -5.004 1.00 92.06 81 LYS A CA 1
ATOM 601 C C . LYS A 1 81 ? 9.642 9.816 -4.441 1.00 92.06 81 LYS A C 1
ATOM 603 O O . LYS A 1 81 ? 8.434 9.751 -4.213 1.00 92.06 81 LYS A O 1
ATOM 608 N N . LEU A 1 82 ? 10.491 8.824 -4.186 1.00 92.50 82 LEU A N 1
ATOM 609 C CA . LEU A 1 82 ? 10.095 7.640 -3.437 1.00 92.50 82 LEU A CA 1
ATOM 610 C C . LEU A 1 82 ? 9.703 8.020 -2.008 1.00 92.50 82 LEU A C 1
ATOM 612 O O . LEU A 1 82 ? 10.299 8.891 -1.373 1.00 92.50 82 LEU A O 1
ATOM 616 N N . VAL A 1 83 ? 8.668 7.354 -1.516 1.00 93.50 83 VAL A N 1
ATOM 617 C CA . VAL A 1 83 ? 8.220 7.484 -0.138 1.00 93.50 83 VAL A CA 1
ATOM 618 C C . VAL A 1 83 ? 9.216 6.757 0.749 1.00 93.50 83 VAL A C 1
ATOM 620 O O . VAL A 1 83 ? 9.510 5.582 0.530 1.00 93.50 83 VAL A O 1
ATOM 623 N N . ASP A 1 84 ? 9.705 7.460 1.758 1.00 93.19 84 ASP A N 1
ATOM 624 C CA . ASP A 1 84 ? 10.566 6.882 2.773 1.00 93.19 84 ASP A CA 1
ATOM 625 C C . ASP A 1 84 ? 9.761 6.051 3.796 1.00 93.19 84 ASP A C 1
ATOM 627 O O . ASP A 1 84 ? 8.608 6.356 4.128 1.00 93.19 84 ASP A O 1
ATOM 631 N N . MET A 1 85 ? 10.376 4.976 4.289 1.00 94.69 85 MET A N 1
ATOM 632 C CA . MET A 1 85 ? 9.762 4.035 5.224 1.00 94.69 85 MET A CA 1
ATOM 633 C C . MET A 1 85 ? 9.512 4.663 6.599 1.00 94.69 85 MET A C 1
ATOM 635 O O . MET A 1 85 ? 8.508 4.329 7.236 1.00 94.69 85 MET A O 1
ATOM 639 N N . GLU A 1 86 ? 10.365 5.587 7.049 1.00 95.19 86 GLU A N 1
ATOM 640 C CA . GLU A 1 86 ? 10.196 6.258 8.339 1.00 95.19 86 GLU A CA 1
ATOM 641 C C . GLU A 1 86 ? 8.948 7.143 8.334 1.00 95.19 86 GLU A C 1
ATOM 643 O O . GLU A 1 86 ? 8.145 7.092 9.267 1.00 95.19 86 GLU A O 1
ATOM 648 N N . GLY A 1 87 ? 8.701 7.860 7.235 1.00 93.94 87 GLY A N 1
ATOM 649 C CA . GLY A 1 87 ? 7.475 8.641 7.058 1.00 93.94 87 GLY A CA 1
ATOM 650 C C . GLY A 1 87 ? 6.200 7.789 7.141 1.00 93.94 87 GLY A C 1
ATOM 651 O O . GLY A 1 87 ? 5.215 8.185 7.770 1.00 93.94 87 GLY A O 1
ATOM 652 N N . ILE A 1 88 ? 6.216 6.582 6.564 1.00 94.38 88 ILE A N 1
ATOM 653 C CA . ILE A 1 88 ? 5.088 5.638 6.663 1.00 94.38 88 ILE A CA 1
ATOM 654 C C . ILE A 1 88 ? 4.916 5.156 8.108 1.00 94.38 88 ILE A C 1
ATOM 656 O O . ILE A 1 88 ? 3.789 5.100 8.607 1.00 94.38 88 ILE A O 1
ATOM 660 N N . ALA A 1 89 ? 6.014 4.830 8.793 1.00 95.06 89 ALA A N 1
ATOM 661 C CA . ALA A 1 89 ? 5.987 4.404 10.188 1.00 95.06 89 ALA A CA 1
ATOM 662 C C . ALA A 1 89 ? 5.468 5.514 11.118 1.00 95.06 89 ALA A C 1
ATOM 664 O O . ALA A 1 89 ? 4.645 5.247 11.998 1.00 95.06 89 ALA A O 1
ATOM 665 N N . ALA A 1 90 ? 5.883 6.761 10.896 1.00 94.69 90 ALA A N 1
ATOM 666 C CA . ALA A 1 90 ? 5.392 7.924 11.623 1.00 94.69 90 ALA A CA 1
ATOM 667 C C . ALA A 1 90 ? 3.881 8.115 11.422 1.00 94.69 90 ALA A C 1
ATOM 669 O O . ALA A 1 90 ? 3.148 8.298 12.394 1.00 94.69 90 ALA A O 1
ATOM 670 N N . LEU A 1 91 ? 3.386 7.976 10.186 1.00 93.44 91 LEU A N 1
ATOM 671 C CA . LEU A 1 91 ? 1.953 8.052 9.896 1.00 93.44 91 LEU A CA 1
ATOM 672 C C . LEU A 1 91 ? 1.159 6.910 10.551 1.00 93.44 91 LEU A C 1
ATOM 674 O O . LEU A 1 91 ? 0.055 7.135 11.053 1.00 93.44 91 LEU A O 1
ATOM 678 N N . ALA A 1 92 ? 1.711 5.695 10.579 1.00 93.94 92 ALA A N 1
ATOM 679 C CA . ALA A 1 92 ? 1.104 4.561 11.273 1.00 93.94 92 ALA A CA 1
ATOM 680 C C . ALA A 1 92 ? 0.989 4.818 12.779 1.00 93.94 92 ALA A C 1
ATOM 682 O O . ALA A 1 92 ? -0.083 4.620 13.353 1.00 93.94 92 ALA A O 1
ATOM 683 N N . ARG A 1 93 ? 2.052 5.344 13.401 1.00 93.12 93 ARG A N 1
ATOM 684 C CA . ARG A 1 93 ? 2.040 5.751 14.813 1.00 93.12 93 ARG A CA 1
ATOM 685 C C . ARG A 1 93 ? 1.006 6.839 15.070 1.00 93.12 93 ARG A C 1
ATOM 687 O O . ARG A 1 93 ? 0.163 6.662 15.942 1.00 93.12 93 ARG A O 1
ATOM 694 N N . PHE A 1 94 ? 1.011 7.912 14.280 1.00 92.38 94 PHE A N 1
ATOM 695 C CA . PHE A 1 94 ? 0.035 8.999 14.394 1.00 92.38 94 PHE A CA 1
ATOM 696 C C . PHE A 1 94 ? -1.405 8.481 14.303 1.00 92.38 94 PHE A C 1
ATOM 698 O O . PHE A 1 94 ? -2.255 8.830 15.117 1.00 92.38 94 PHE A O 1
ATOM 705 N N . SER A 1 95 ? -1.663 7.575 13.358 1.00 89.06 95 SER A N 1
ATOM 706 C CA . SER A 1 95 ? -2.987 6.982 13.164 1.00 89.06 95 SER A CA 1
ATOM 707 C C . SER A 1 95 ? -3.417 6.082 14.322 1.00 89.06 95 SER A C 1
ATOM 709 O O . SER A 1 95 ? -4.620 5.913 14.522 1.00 89.06 95 SER A O 1
ATOM 711 N N . ALA A 1 96 ? -2.477 5.507 15.075 1.00 86.88 96 ALA A N 1
ATOM 712 C CA . ALA A 1 96 ? -2.735 4.624 16.210 1.00 86.88 96 ALA A CA 1
ATOM 713 C C . ALA A 1 96 ? -2.961 5.379 17.530 1.00 86.88 96 ALA A C 1
ATOM 715 O O . ALA A 1 96 ? -3.685 4.876 18.387 1.00 86.88 96 ALA A O 1
ATOM 716 N N . VAL A 1 97 ? -2.416 6.591 17.683 1.00 75.19 97 VAL A N 1
ATOM 717 C CA . VAL A 1 97 ? -2.594 7.390 18.906 1.00 75.19 97 VAL A CA 1
ATOM 718 C C . VAL A 1 97 ? -4.080 7.661 19.151 1.00 75.19 97 VAL A C 1
ATOM 720 O O . VAL A 1 97 ? -4.809 8.130 18.275 1.00 75.19 97 VAL A O 1
ATOM 723 N N . THR A 1 98 ? -4.548 7.342 20.357 1.00 61.22 98 THR A N 1
ATOM 724 C CA . THR A 1 98 ? -5.892 7.688 20.816 1.00 61.22 98 THR A CA 1
ATOM 725 C C . THR A 1 98 ? -6.005 9.204 20.867 1.00 61.22 98 THR A C 1
ATOM 727 O O . THR A 1 98 ? -5.427 9.843 21.742 1.00 61.22 98 THR A O 1
ATOM 730 N N . TRP A 1 99 ? -6.772 9.796 19.951 1.00 56.12 99 TRP A N 1
ATOM 731 C CA . TRP A 1 99 ? -7.325 11.117 20.211 1.00 56.12 99 TRP A CA 1
ATOM 732 C C . TRP A 1 99 ? -8.258 10.952 21.407 1.00 56.12 99 TRP A C 1
ATOM 734 O O . TRP A 1 99 ? -9.313 10.327 21.282 1.00 56.12 99 TRP A O 1
ATOM 744 N N . ALA A 1 100 ? -7.823 11.406 22.581 1.00 49.81 100 ALA A N 1
ATOM 745 C CA . ALA A 1 100 ? -8.635 11.403 23.783 1.00 49.81 100 ALA A CA 1
ATOM 746 C C . ALA A 1 100 ? -9.821 12.347 23.553 1.00 49.81 100 ALA A C 1
ATOM 748 O O . ALA A 1 100 ? -9.770 13.535 23.859 1.00 49.81 100 ALA A O 1
ATOM 749 N N . LEU A 1 101 ? -10.898 11.832 22.959 1.00 51.91 101 LEU A N 1
ATOM 750 C CA . LEU A 1 101 ? -12.191 12.479 23.082 1.00 51.91 101 LEU A CA 1
ATOM 751 C C . LEU A 1 101 ? -12.530 12.450 24.578 1.00 51.91 101 LEU A C 1
ATOM 753 O O . LEU A 1 101 ? -12.430 11.373 25.177 1.00 51.91 101 LEU A O 1
ATOM 757 N N . PRO A 1 102 ? -12.912 13.587 25.190 1.00 49.78 102 PRO A N 1
ATOM 758 C CA . PRO A 1 102 ? -13.428 13.594 26.551 1.00 49.78 102 PRO A CA 1
ATOM 759 C C . PRO A 1 102 ? -14.492 12.508 26.647 1.00 49.78 102 PRO A C 1
ATOM 761 O O . PRO A 1 102 ? -15.375 12.444 25.786 1.00 49.78 102 PRO A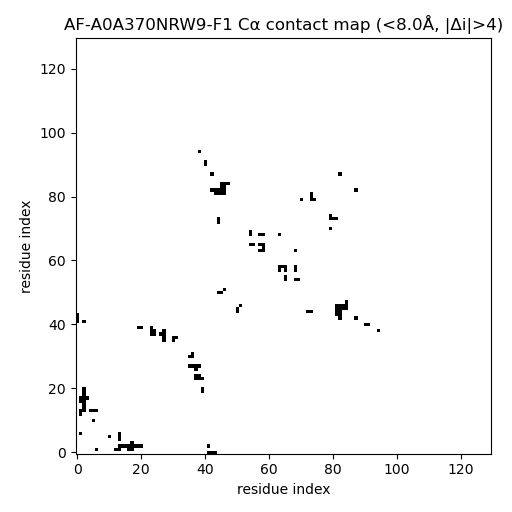 O 1
ATOM 764 N N . SER A 1 103 ? -14.362 11.617 27.627 1.00 48.66 103 SER A N 1
ATOM 765 C CA . SER A 1 103 ? -15.237 10.463 27.796 1.00 48.66 103 SER A CA 1
ATOM 766 C C . SER A 1 103 ? -16.689 10.925 27.899 1.00 48.66 103 SER A C 1
ATOM 768 O O . SER A 1 103 ? -17.162 11.295 28.972 1.00 48.66 103 SER A O 1
ATOM 770 N N . ARG A 1 104 ? -17.415 10.920 26.779 1.00 53.62 104 ARG A N 1
ATOM 771 C CA . ARG A 1 104 ? -18.872 10.931 26.811 1.00 53.62 104 ARG A CA 1
ATOM 772 C C . ARG A 1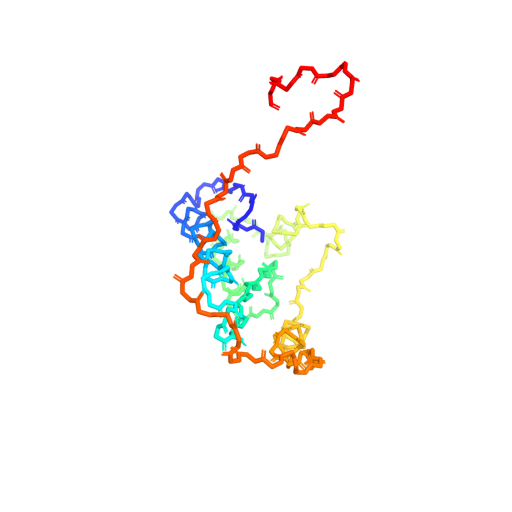 104 ? -19.276 9.595 27.411 1.00 53.62 104 ARG A C 1
ATOM 774 O O . ARG A 1 104 ? -18.999 8.553 26.819 1.00 53.62 104 ARG A O 1
ATOM 781 N N . ASP A 1 105 ? -19.841 9.656 28.611 1.00 50.38 105 ASP A N 1
ATOM 782 C CA . ASP A 1 105 ? -20.373 8.515 29.345 1.00 50.38 105 ASP A CA 1
ATOM 783 C C . ASP A 1 105 ? -21.177 7.604 28.402 1.00 50.38 105 ASP A C 1
ATOM 785 O O . ASP A 1 105 ? -22.186 7.998 27.812 1.00 50.38 105 ASP A O 1
ATOM 789 N N . ARG A 1 106 ? -20.644 6.396 28.203 1.00 55.94 106 ARG A N 1
ATOM 790 C CA . ARG A 1 106 ? -21.056 5.439 27.170 1.00 55.94 106 ARG A CA 1
ATOM 791 C C . ARG A 1 106 ? -22.295 4.634 27.586 1.00 55.94 106 ARG A C 1
ATOM 793 O O . ARG A 1 106 ? -22.837 3.892 26.777 1.00 55.94 106 ARG A O 1
ATOM 800 N N . ARG A 1 107 ? -22.770 4.765 28.830 1.00 50.12 107 ARG A N 1
ATOM 801 C CA . ARG A 1 107 ? -23.807 3.883 29.391 1.00 50.12 107 ARG A CA 1
ATOM 802 C C . ARG A 1 107 ? -25.259 4.294 29.117 1.00 50.12 107 ARG A C 1
ATOM 804 O O . ARG A 1 107 ? -26.153 3.527 29.449 1.00 50.12 107 ARG A O 1
ATOM 811 N N . SER A 1 108 ? -25.524 5.448 28.498 1.00 48.44 108 SER A N 1
ATOM 812 C CA . SER A 1 108 ? -26.898 5.975 28.368 1.00 48.44 108 SER A CA 1
ATOM 813 C C . SER A 1 108 ? -27.602 5.728 27.025 1.00 48.44 108 SER A 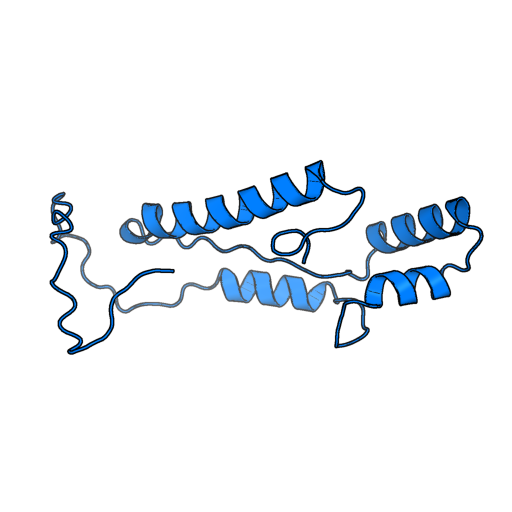C 1
ATOM 815 O O . SER A 1 108 ? -28.772 6.082 26.887 1.00 48.44 108 SER A O 1
ATOM 817 N N . ARG A 1 109 ? -26.956 5.109 26.026 1.00 48.62 109 ARG A N 1
ATOM 818 C CA . ARG A 1 109 ? -27.596 4.825 24.725 1.00 48.62 109 ARG A CA 1
ATOM 819 C C . ARG A 1 109 ? -27.885 3.339 24.548 1.00 48.62 109 ARG A C 1
ATOM 821 O O . ARG A 1 109 ? -27.162 2.613 23.880 1.00 48.62 109 ARG A O 1
ATOM 828 N N . SER A 1 110 ? -28.991 2.922 25.155 1.00 42.00 110 SER A N 1
ATOM 829 C CA . SER A 1 110 ? -29.728 1.702 24.819 1.00 42.00 110 SER A CA 1
ATOM 830 C C . SER A 1 110 ? -29.985 1.626 23.304 1.00 42.00 110 SER A C 1
ATOM 832 O O . SER A 1 110 ? -30.627 2.518 22.761 1.00 42.00 110 SER A O 1
ATOM 834 N N . THR A 1 111 ? -29.438 0.598 22.647 1.00 41.38 111 THR A N 1
ATOM 835 C CA . THR A 1 111 ? -29.986 -0.288 21.580 1.00 41.38 111 THR A CA 1
ATOM 836 C C . THR A 1 111 ? -31.125 0.142 20.631 1.00 41.38 111 THR A C 1
ATOM 838 O O . THR A 1 111 ? -31.721 -0.712 19.981 1.00 41.38 111 THR A O 1
ATOM 841 N N . ALA A 1 112 ? -31.408 1.423 20.431 1.00 37.53 112 ALA A N 1
ATOM 842 C CA . ALA A 1 112 ? -32.289 1.882 19.364 1.00 37.53 112 ALA A CA 1
ATOM 843 C C . ALA A 1 112 ? -31.454 2.585 18.293 1.00 37.53 112 ALA A C 1
ATOM 845 O O . ALA A 1 112 ? -31.028 3.724 18.481 1.00 37.53 112 ALA A O 1
ATOM 846 N N . MET A 1 113 ? -31.245 1.931 17.142 1.00 37.81 113 MET A N 1
ATOM 847 C CA . MET A 1 113 ? -30.988 2.687 15.915 1.00 37.81 113 MET A CA 1
ATOM 848 C C . MET A 1 113 ? -32.170 3.651 15.756 1.00 37.81 113 MET A C 1
ATOM 850 O O . MET A 1 113 ? -33.303 3.177 15.619 1.00 37.81 113 MET A O 1
ATOM 854 N N . PRO A 1 114 ? -31.974 4.982 15.777 1.00 39.16 114 PRO A N 1
ATOM 855 C CA . PRO A 1 114 ? -33.028 5.867 15.329 1.00 39.16 114 PRO A CA 1
ATOM 856 C C . PRO A 1 114 ? -33.259 5.476 13.875 1.00 39.16 114 PRO A C 1
ATOM 858 O O . PRO A 1 114 ? -32.314 5.496 13.081 1.00 39.16 114 PRO A O 1
ATOM 861 N N . LYS A 1 115 ? -34.484 5.058 13.533 1.00 36.19 115 LYS A N 1
ATOM 862 C CA . LYS A 1 115 ? -34.882 4.941 12.131 1.00 36.19 115 LYS A CA 1
ATOM 863 C C . LYS A 1 115 ? -34.427 6.234 11.466 1.00 36.19 115 LYS A C 1
ATOM 865 O O . LYS A 1 115 ? -34.801 7.311 11.930 1.00 36.19 115 LYS A O 1
ATOM 870 N N . LEU A 1 116 ? -33.576 6.117 10.452 1.00 42.41 116 LEU A N 1
ATOM 871 C CA . LEU A 1 116 ? -33.192 7.232 9.605 1.00 42.41 116 LEU A CA 1
ATOM 872 C C . LEU A 1 116 ? -34.480 7.666 8.895 1.00 42.41 116 LEU A C 1
ATOM 874 O O . LEU A 1 116 ? -34.811 7.170 7.823 1.00 42.41 116 LEU A O 1
ATOM 878 N N . GLN A 1 117 ? -35.296 8.491 9.549 1.00 36.78 117 GLN A N 1
ATOM 879 C CA . GLN A 1 117 ? -36.354 9.190 8.850 1.00 36.78 117 GLN A CA 1
ATOM 880 C C . GLN A 1 117 ? -35.638 10.197 7.954 1.00 36.78 117 GLN A C 1
ATOM 882 O O . GLN A 1 117 ? -34.789 10.937 8.462 1.00 36.78 117 GLN A O 1
ATOM 887 N N . PRO A 1 118 ? -35.895 10.193 6.637 1.00 34.00 118 PRO A N 1
ATOM 888 C CA . PRO A 1 118 ? -35.289 11.167 5.752 1.00 34.00 118 PRO A CA 1
ATOM 889 C C . PRO A 1 118 ? -35.755 12.543 6.223 1.00 34.00 118 PRO A C 1
ATOM 891 O O . PRO A 1 118 ? -36.937 12.874 6.146 1.00 34.00 118 PRO A O 1
ATOM 894 N N . SER A 1 119 ? -34.837 13.331 6.774 1.00 43.78 119 SER A N 1
ATOM 895 C CA . SER A 1 119 ? -35.090 14.742 7.010 1.00 43.78 119 SER A CA 1
ATOM 896 C C . SER A 1 119 ? -35.335 15.392 5.647 1.00 43.78 119 SER A C 1
ATOM 898 O O . SER A 1 119 ? -34.537 15.177 4.728 1.00 43.78 119 SER A O 1
ATOM 900 N N . PRO A 1 120 ? -36.418 16.167 5.463 1.00 34.81 120 PRO A N 1
ATOM 901 C CA . PRO A 1 120 ? -36.599 16.898 4.224 1.00 34.81 120 PRO A CA 1
ATOM 902 C C . PRO A 1 120 ? -35.449 17.899 4.117 1.00 34.81 120 PRO A C 1
ATOM 904 O O . PRO A 1 120 ? -35.298 18.798 4.944 1.00 34.81 120 PRO A O 1
ATOM 907 N N . CYS A 1 121 ? -34.594 17.698 3.117 1.00 34.56 121 CYS A N 1
ATOM 908 C CA . CYS A 1 121 ? -33.579 18.655 2.719 1.00 34.56 121 CYS A CA 1
ATOM 909 C C . CYS A 1 121 ? -34.316 19.885 2.172 1.00 34.56 121 CYS A C 1
ATOM 911 O O . CYS A 1 121 ? -34.661 19.944 0.994 1.00 34.56 121 CYS A O 1
ATOM 913 N N . VAL A 1 122 ? -34.648 20.840 3.046 1.00 47.25 122 VAL A N 1
ATOM 914 C CA . VAL A 1 122 ? -35.216 22.132 2.647 1.00 47.25 122 VAL A CA 1
ATOM 915 C C . VAL A 1 122 ? -34.071 22.988 2.115 1.00 47.25 122 VAL A C 1
ATOM 917 O O . VAL A 1 122 ? -33.516 23.830 2.813 1.00 47.25 122 VAL A O 1
ATOM 920 N N . ILE A 1 123 ? -33.690 22.737 0.865 1.00 41.34 123 ILE A N 1
ATOM 921 C CA . ILE A 1 123 ? -32.950 23.696 0.047 1.00 41.34 123 ILE A CA 1
ATOM 922 C C . ILE A 1 123 ? -33.939 24.166 -1.022 1.00 41.34 123 ILE A C 1
ATOM 924 O O . ILE A 1 123 ? -34.342 23.358 -1.863 1.00 41.34 123 ILE A O 1
ATOM 928 N N . PRO A 1 124 ? -34.382 25.435 -1.006 1.00 34.97 124 PRO A N 1
ATOM 929 C CA . PRO A 1 124 ? -35.291 25.931 -2.026 1.00 34.97 124 PRO A CA 1
ATOM 930 C C . PRO A 1 124 ? -34.590 25.892 -3.391 1.00 34.97 124 PRO A C 1
ATOM 932 O O . PRO A 1 124 ? -33.572 26.551 -3.592 1.00 34.97 124 PRO A O 1
ATOM 935 N N . GLY A 1 125 ? -35.138 25.123 -4.335 1.00 44.00 125 GLY A N 1
ATOM 936 C CA . GLY A 1 125 ? -34.869 25.312 -5.764 1.00 44.00 125 GLY A CA 1
ATOM 937 C C . GLY A 1 125 ? -33.732 24.515 -6.416 1.00 44.00 125 GLY A C 1
ATOM 938 O O . GLY A 1 125 ? -33.295 24.921 -7.490 1.00 44.00 125 GLY A O 1
ATOM 939 N N . ARG A 1 126 ? -33.258 23.385 -5.868 1.00 39.62 126 ARG A N 1
ATOM 940 C CA . ARG A 1 126 ? -32.406 22.454 -6.645 1.00 39.62 126 ARG A CA 1
ATOM 941 C C . ARG A 1 126 ? -32.912 21.018 -6.584 1.00 39.62 126 ARG A C 1
ATOM 943 O O . ARG A 1 126 ? -32.915 20.387 -5.534 1.00 39.62 126 ARG A O 1
ATOM 950 N N . VAL A 1 127 ? -33.326 20.524 -7.746 1.00 41.69 127 VAL A N 1
ATOM 951 C CA . VAL A 1 127 ? -33.669 19.125 -8.008 1.00 41.69 127 VAL A CA 1
ATOM 952 C C . VAL A 1 127 ? -32.382 18.301 -7.902 1.00 41.69 127 VAL A C 1
ATOM 954 O O . VAL A 1 127 ? -31.431 18.553 -8.636 1.00 41.69 127 VAL A O 1
ATOM 957 N N . CYS A 1 128 ? -32.328 17.355 -6.963 1.00 36.09 128 CYS A N 1
ATOM 958 C CA . CYS A 1 128 ? -31.286 16.327 -6.926 1.00 36.09 128 CYS A CA 1
ATOM 959 C C . CYS A 1 128 ? -31.594 15.276 -7.998 1.00 36.09 128 CYS A C 1
ATOM 961 O O . CYS A 1 128 ? -32.420 14.395 -7.772 1.00 36.09 128 CYS A O 1
ATOM 963 N N . CYS A 1 129 ? -30.933 15.386 -9.146 1.00 31.69 129 CYS A N 1
ATOM 964 C CA . CYS A 1 129 ? -30.676 14.297 -10.084 1.00 31.69 129 CYS A CA 1
ATOM 965 C C . CYS A 1 129 ? -29.260 14.511 -10.632 1.00 31.69 129 CYS A C 1
ATOM 967 O O . CYS A 1 129 ? -29.056 15.453 -11.395 1.00 31.69 129 CYS A O 1
ATOM 969 N N . ASP A 1 130 ? -28.325 13.720 -10.089 1.00 36.09 130 ASP A N 1
ATOM 970 C CA . ASP A 1 130 ? -27.083 13.151 -10.660 1.00 36.09 130 ASP A CA 1
ATOM 971 C C . ASP A 1 130 ? -26.027 12.913 -9.563 1.00 36.09 130 ASP A C 1
ATOM 973 O O . ASP A 1 130 ? -25.593 13.885 -8.899 1.00 36.09 130 ASP A O 1
#

Foldseek 3Di:
DLLPDDDPPCVVVSVVSVVVVVVQVVCQVVCVLVVDHGDDDDAAAAPDPVSLVVLVVVCVVPVHDSVVSLQVSCVPPPVSDHHYPVVVVVVVVVSPDDPPDPDPPSPPDPDDPPPPPPDPPPDPDDDDDD

Organism: NCBI:txid2666307

Sequence (130 aa):
MVGRVGFPNRAVYATSKWGIVGLTKSLSMELRDDGIRVNCIQPGAVDNARFHGVIKARADASGRTPEAEIDLALASQSVKKLVDMEGIAALARFSAVTWALPSRDRRSRSTAMPKLQPSPCVIPGRVCCD

Nearest PDB structures (foldseek):
  4e4y-assembly1_A  TM=9.267E-01  e=2.349E-04  Francisella tularensis subsp. tularensis SCHU S4
  8xwk-assembly2_B  TM=9.101E-01  e=2.502E-04  Herbaspirillum huttiense
  8xwk-assembly3_C  TM=9.011E-01  e=3.023E-04  Herbaspirillum huttiense
  4dc1-assembly1_B  TM=8.497E-01  e=6.865E-04  Streptomyces coelicolor
  6jha-assembly1_B-2  TM=8.920E-01  e=4.854E-03  Microcystis aeruginosa FACHB-905 = DIANCHI905

Mean predicted aligned error: 11.58 Å

InterPro domains:
  IPR002347 Short-chain dehydrogenase/reductase SDR [PF00106] (1-49)
  IPR002347 Short-chain dehydrogenase/reductase SDR [PR00081] (13-32)
  IPR002347 Short-chain dehydrogenase/reductase SDR [PR00081] (34-51)
  IPR036291 NAD(P)-binding domain superfamily [SSF51735] (2-96)
  IPR051122 SDR DHRS6-like [PTHR43477] (3-94)